Protein AF-A0A0F3M921-F1 (afdb_monomer)

Foldseek 3Di:
DDDPDQPKAKEWEDEPVDDLVVQLVVQVVCVVVVYAYEYQAADVNDPVVRVVSCVVSVGDHYHDNVVCVVVVPPDDGDMDIDRPDPD

Structure (mmCIF, N/CA/C/O backbone):
data_AF-A0A0F3M921-F1
#
_entry.id   AF-A0A0F3M921-F1
#
loop_
_atom_site.group_PDB
_atom_site.id
_atom_site.type_symbol
_atom_site.label_atom_id
_atom_site.label_alt_id
_atom_site.label_comp_id
_atom_site.label_asym_id
_atom_site.label_entity_id
_atom_site.label_seq_id
_atom_site.pdbx_PDB_ins_code
_atom_site.Cartn_x
_atom_site.Cartn_y
_atom_site.Cartn_z
_atom_site.occupancy
_atom_site.B_iso_or_equiv
_atom_site.auth_seq_id
_atom_site.auth_comp_id
_atom_site.auth_asym_id
_atom_site.auth_atom_id
_atom_site.pdbx_PDB_model_num
ATOM 1 N N . MET A 1 1 ? -8.669 14.551 34.632 1.00 40.88 1 MET A N 1
ATOM 2 C CA . MET A 1 1 ? -9.369 13.552 33.803 1.00 40.88 1 MET A CA 1
ATOM 3 C C . MET A 1 1 ? -8.496 13.316 32.586 1.00 40.88 1 MET A C 1
ATOM 5 O O . MET A 1 1 ? -8.427 14.199 31.744 1.00 40.88 1 MET A O 1
ATOM 9 N N . LEU A 1 2 ? -7.718 12.232 32.567 1.00 45.53 2 LEU A N 1
ATOM 10 C CA . LEU A 1 2 ? -6.984 11.839 31.364 1.00 45.53 2 LEU A CA 1
ATOM 11 C C . LEU A 1 2 ? -7.941 11.007 30.508 1.00 45.53 2 LEU A C 1
ATOM 13 O O . LEU A 1 2 ? -8.460 10.001 30.983 1.00 45.53 2 LEU A O 1
ATOM 17 N N . PHE A 1 3 ? -8.206 11.460 29.286 1.00 50.72 3 PHE A N 1
ATOM 18 C CA . PHE A 1 3 ? -8.795 10.617 28.254 1.00 50.72 3 PHE A CA 1
ATOM 19 C C . PHE A 1 3 ? -7.684 9.694 27.750 1.00 50.72 3 PHE A C 1
ATOM 21 O O . PHE A 1 3 ? -6.765 10.160 27.081 1.00 50.72 3 PHE A O 1
ATOM 28 N N . PHE A 1 4 ? -7.747 8.411 28.098 1.00 51.91 4 PHE A N 1
ATOM 29 C CA . PHE A 1 4 ? -7.057 7.384 27.328 1.00 51.91 4 PHE A CA 1
ATOM 30 C C . PHE A 1 4 ? -7.872 7.214 26.043 1.00 51.91 4 PHE A C 1
ATOM 32 O O . PHE A 1 4 ? -8.995 6.718 26.084 1.00 51.91 4 PHE A O 1
ATOM 39 N N . LEU A 1 5 ? -7.378 7.753 24.926 1.00 55.19 5 LEU A N 1
ATOM 40 C CA . LEU A 1 5 ? -7.843 7.310 23.616 1.00 55.19 5 LEU A CA 1
ATOM 41 C C . LEU A 1 5 ? -7.162 5.965 23.386 1.00 55.19 5 LEU A C 1
ATOM 43 O O . LEU A 1 5 ? -5.945 5.955 23.201 1.00 55.19 5 LEU A O 1
ATOM 47 N N . ASP A 1 6 ? -7.919 4.868 23.382 1.00 58.25 6 ASP A N 1
ATOM 48 C CA . ASP A 1 6 ? -7.467 3.644 22.721 1.00 58.25 6 ASP A CA 1
ATOM 49 C C . ASP A 1 6 ? -6.995 4.043 21.315 1.00 58.25 6 ASP A C 1
ATOM 51 O O . ASP A 1 6 ? -7.766 4.592 20.514 1.00 58.25 6 ASP A O 1
ATOM 55 N N . LYS A 1 7 ? -5.698 3.883 21.034 1.00 70.94 7 LYS A N 1
ATOM 56 C CA . LYS A 1 7 ? -5.141 4.222 19.723 1.00 70.94 7 LYS A CA 1
ATOM 57 C C . LYS A 1 7 ? -5.477 3.094 18.763 1.00 70.94 7 LYS A C 1
ATOM 59 O O . LYS A 1 7 ? -4.682 2.195 18.531 1.00 70.94 7 LYS A O 1
ATOM 64 N N . GLN A 1 8 ? -6.665 3.163 18.179 1.00 84.81 8 GLN A N 1
ATOM 65 C CA . GLN A 1 8 ? -7.021 2.268 17.091 1.00 84.81 8 GLN A CA 1
ATOM 66 C C . GLN A 1 8 ? -6.209 2.627 15.840 1.00 84.81 8 GLN A C 1
ATOM 68 O O . GLN A 1 8 ? -6.270 3.759 15.347 1.00 84.81 8 GLN A O 1
ATOM 73 N N . LYS A 1 9 ? -5.462 1.660 15.309 1.00 92.31 9 LYS A N 1
ATOM 74 C CA . LYS A 1 9 ? -4.773 1.761 14.020 1.00 92.31 9 LYS A CA 1
ATOM 75 C C . LYS A 1 9 ? -5.542 0.973 12.974 1.00 92.31 9 LYS A C 1
ATOM 77 O O . LYS A 1 9 ? -5.965 -0.151 13.211 1.00 92.31 9 LYS A O 1
ATOM 82 N N . THR A 1 10 ? -5.718 1.565 11.798 1.00 95.81 10 THR A N 1
ATOM 83 C CA . THR A 1 10 ? -6.321 0.874 10.654 1.00 95.81 10 THR A CA 1
ATOM 84 C C . THR A 1 10 ? -5.287 0.736 9.549 1.00 95.81 10 THR A C 1
ATOM 86 O O . THR A 1 10 ? -4.675 1.724 9.138 1.00 95.81 10 THR A O 1
ATOM 89 N N . PHE A 1 11 ? -5.123 -0.481 9.045 1.00 97.44 11 PHE A N 1
ATOM 90 C CA . PHE A 1 11 ? -4.213 -0.816 7.957 1.00 97.44 11 PHE A CA 1
ATOM 91 C C . PHE A 1 11 ? -4.998 -1.368 6.771 1.00 97.44 11 PHE A C 1
ATOM 93 O O . PHE A 1 11 ? -5.887 -2.204 6.935 1.00 97.44 11 PHE A O 1
ATOM 100 N N . ILE A 1 12 ? -4.646 -0.929 5.566 1.00 98.00 12 ILE A N 1
ATOM 101 C CA . ILE A 1 12 ? -5.185 -1.443 4.308 1.00 98.00 12 ILE A CA 1
ATOM 102 C C . ILE A 1 12 ? -4.027 -2.066 3.535 1.00 98.00 12 ILE A C 1
ATOM 104 O O . ILE A 1 12 ? -3.151 -1.367 3.031 1.00 98.00 12 ILE A O 1
ATOM 108 N N . PHE A 1 13 ? -4.020 -3.388 3.444 1.00 98.38 13 PHE A N 1
ATOM 109 C CA . PHE A 1 13 ? -2.972 -4.160 2.789 1.00 98.38 13 PHE A CA 1
ATOM 110 C C . PHE A 1 13 ? -3.291 -4.333 1.307 1.00 98.38 13 PHE A C 1
ATOM 112 O O . PHE A 1 13 ? -4.352 -4.852 0.951 1.00 98.38 13 PHE A O 1
ATOM 119 N N . VAL A 1 14 ? -2.366 -3.919 0.439 1.00 97.88 14 VAL A N 1
ATOM 120 C CA . VAL A 1 14 ? -2.523 -3.942 -1.026 1.00 97.88 14 VAL A CA 1
ATOM 121 C C . VAL A 1 14 ? -1.265 -4.452 -1.737 1.00 97.88 14 VAL A C 1
ATOM 123 O O . VAL A 1 14 ? -0.218 -4.677 -1.129 1.00 97.88 14 VAL A O 1
ATOM 126 N N . SER A 1 15 ? -1.370 -4.657 -3.053 1.00 95.62 15 SER A N 1
ATOM 127 C CA . SER A 1 15 ? -0.270 -5.095 -3.921 1.00 95.62 15 SER A CA 1
ATOM 128 C C . SER A 1 15 ? -0.359 -4.448 -5.299 1.00 95.62 15 SER A C 1
ATOM 130 O O . SER A 1 15 ? -1.450 -4.273 -5.836 1.00 95.62 15 SER A O 1
ATOM 132 N N . PHE A 1 16 ? 0.791 -4.217 -5.937 1.00 94.38 16 PHE A N 1
ATOM 133 C CA . PHE A 1 16 ? 0.886 -3.800 -7.342 1.00 94.38 16 PHE A CA 1
ATOM 134 C C . PHE A 1 16 ? 0.379 -4.834 -8.362 1.00 94.38 16 PHE A C 1
ATOM 136 O O . PHE A 1 16 ? 0.329 -4.541 -9.550 1.00 94.38 16 PHE A O 1
ATOM 143 N N . SER A 1 17 ? 0.001 -6.039 -7.925 1.00 93.12 17 SER A N 1
ATOM 144 C CA . SER A 1 17 ? -0.740 -6.995 -8.759 1.00 93.12 17 SER A CA 1
ATOM 145 C C . SER A 1 17 ? -2.218 -6.622 -8.942 1.00 93.12 17 SER A C 1
ATOM 147 O O . SER A 1 17 ? -2.896 -7.219 -9.774 1.00 93.12 17 S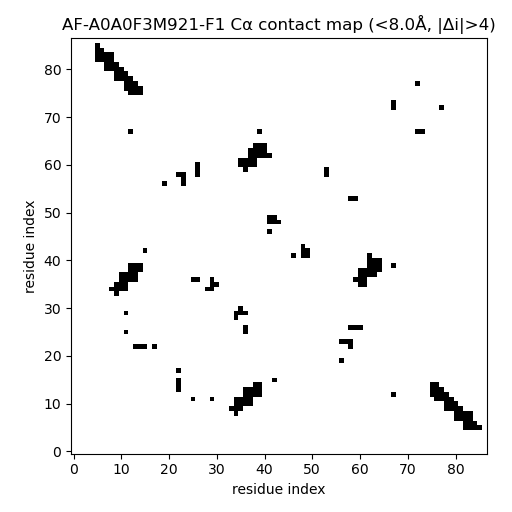ER A O 1
ATOM 149 N N . MET A 1 18 ? -2.737 -5.691 -8.136 1.00 95.25 18 MET A N 1
ATOM 150 C CA . MET A 1 18 ? -4.085 -5.135 -8.274 1.00 95.25 18 MET A CA 1
ATOM 151 C C . MET A 1 18 ? -4.118 -4.084 -9.391 1.00 95.25 18 MET A C 1
ATOM 153 O O . MET A 1 18 ? -3.074 -3.584 -9.805 1.00 95.25 18 MET A O 1
ATOM 157 N N . SER A 1 19 ? -5.313 -3.731 -9.877 1.00 97.00 19 SER A N 1
ATOM 158 C CA . SER A 1 19 ? -5.428 -2.682 -10.895 1.00 97.00 19 SER A CA 1
ATOM 159 C C . SER A 1 19 ? -5.081 -1.300 -10.332 1.00 97.00 19 SER A C 1
ATOM 161 O O . SER A 1 19 ? -5.241 -1.030 -9.138 1.00 97.00 19 SER A O 1
ATOM 163 N N . ASP A 1 20 ? -4.647 -0.402 -11.213 1.00 97.44 20 ASP A N 1
ATOM 164 C CA . ASP A 1 20 ? -4.308 0.979 -10.867 1.00 97.44 20 ASP A CA 1
ATOM 165 C C . ASP A 1 20 ? -5.506 1.733 -10.265 1.00 97.44 20 ASP A C 1
ATOM 167 O O . ASP A 1 20 ? -5.347 2.531 -9.338 1.00 97.44 20 ASP A O 1
ATOM 171 N N . GLU A 1 21 ? -6.716 1.467 -10.760 1.00 97.88 21 GLU A N 1
ATOM 172 C CA . GLU A 1 21 ? -7.962 2.043 -10.247 1.00 97.88 21 GLU A CA 1
ATOM 173 C C . GLU A 1 21 ? -8.245 1.563 -8.825 1.00 97.88 21 GLU A C 1
ATOM 175 O O . GLU A 1 21 ? -8.629 2.366 -7.974 1.00 97.88 21 GLU A O 1
ATOM 180 N N . ALA A 1 22 ? -8.011 0.277 -8.547 1.00 97.81 22 ALA A N 1
ATOM 181 C CA . ALA A 1 22 ? -8.187 -0.280 -7.214 1.00 97.81 22 ALA A CA 1
ATOM 182 C C . ALA A 1 22 ? -7.198 0.352 -6.226 1.00 97.81 22 ALA A C 1
ATOM 184 O O . ALA A 1 22 ? -7.607 0.803 -5.158 1.00 97.81 22 ALA A O 1
ATOM 185 N N . LEU A 1 23 ? -5.918 0.468 -6.598 1.00 97.75 23 LEU A N 1
ATOM 186 C CA . LEU A 1 23 ? -4.899 1.117 -5.764 1.00 97.75 23 LEU A CA 1
ATOM 187 C C . LEU A 1 23 ? -5.252 2.576 -5.448 1.00 97.75 23 LEU A C 1
ATOM 189 O O . LEU A 1 23 ? -5.147 3.002 -4.298 1.00 97.75 23 LEU A O 1
ATOM 193 N N . LYS A 1 24 ? -5.723 3.333 -6.446 1.00 98.12 24 LYS A N 1
ATOM 194 C CA . LYS A 1 24 ? -6.204 4.710 -6.253 1.00 98.12 24 LYS A CA 1
ATOM 195 C C . LYS A 1 24 ? -7.427 4.771 -5.338 1.00 98.12 24 LYS A C 1
ATOM 197 O O . LYS A 1 24 ? -7.498 5.663 -4.494 1.00 98.12 24 LYS A O 1
ATOM 202 N N . SER A 1 25 ? -8.368 3.835 -5.483 1.00 98.25 25 SER A N 1
ATOM 203 C CA . SER A 1 25 ? -9.560 3.762 -4.632 1.00 98.25 25 SER A CA 1
ATOM 204 C C . SER A 1 25 ? -9.185 3.514 -3.172 1.00 98.25 25 SER A C 1
ATOM 206 O O . SER A 1 25 ? -9.592 4.283 -2.305 1.00 98.25 25 SER A O 1
ATOM 208 N N . TYR A 1 26 ? -8.341 2.513 -2.904 1.00 98.19 26 TYR A N 1
ATOM 209 C CA . TYR A 1 26 ? -7.906 2.190 -1.543 1.00 98.19 26 TYR A CA 1
ATOM 210 C C . TYR A 1 26 ? -7.064 3.294 -0.913 1.00 98.19 26 TYR A C 1
ATOM 212 O O . TYR A 1 26 ? -7.206 3.560 0.276 1.00 98.19 26 TYR A O 1
ATOM 220 N N . PHE A 1 27 ? -6.241 3.988 -1.700 1.00 98.19 27 PHE A N 1
ATOM 221 C CA . PHE A 1 27 ? -5.546 5.177 -1.219 1.00 98.19 27 PHE A CA 1
ATOM 222 C C . PHE A 1 27 ? -6.526 6.293 -0.830 1.00 98.19 27 PHE A C 1
ATOM 224 O O . PHE A 1 27 ? -6.419 6.881 0.242 1.00 98.19 27 PHE A O 1
ATOM 231 N N . ALA A 1 28 ? -7.528 6.580 -1.662 1.00 97.94 28 ALA A N 1
ATOM 232 C CA . ALA A 1 28 ? -8.527 7.594 -1.332 1.00 97.94 28 ALA A CA 1
ATOM 233 C C . ALA A 1 28 ? -9.341 7.226 -0.077 1.00 97.94 28 ALA A C 1
ATOM 235 O O . ALA A 1 28 ? -9.687 8.106 0.714 1.00 97.94 28 ALA A O 1
ATOM 236 N N . GLU A 1 29 ? -9.650 5.944 0.115 1.00 96.88 29 GLU A N 1
ATOM 237 C CA . GLU A 1 29 ? -10.312 5.435 1.319 1.00 96.88 29 GLU A CA 1
ATOM 238 C C . GLU A 1 29 ? -9.413 5.527 2.551 1.00 96.88 29 GLU A C 1
ATOM 240 O O . GLU A 1 29 ? -9.880 5.988 3.594 1.00 96.88 29 GLU A O 1
ATOM 245 N N . SER A 1 30 ? -8.126 5.188 2.428 1.00 96.81 30 SER A N 1
ATOM 246 C CA . SER A 1 30 ? -7.178 5.264 3.542 1.00 96.81 30 SER A CA 1
ATOM 247 C C . SER A 1 30 ? -7.065 6.694 4.068 1.00 96.81 30 SER A C 1
ATOM 249 O O . SER A 1 30 ? -7.191 6.929 5.268 1.00 96.81 30 SER A O 1
ATOM 251 N N . GLN A 1 31 ? -6.968 7.671 3.162 1.00 96.44 31 GLN A N 1
ATOM 252 C CA . GLN A 1 31 ? -6.918 9.091 3.513 1.00 96.44 31 GLN A CA 1
ATOM 253 C C . GLN A 1 31 ? -8.196 9.573 4.214 1.00 96.44 31 GLN A C 1
ATOM 255 O O . GLN A 1 31 ? -8.121 10.386 5.133 1.00 96.44 31 GLN A O 1
ATOM 260 N N . LYS A 1 32 ? -9.373 9.083 3.804 1.00 95.81 32 LYS A N 1
ATOM 261 C CA . LYS A 1 32 ? -10.655 9.438 4.439 1.00 95.81 32 LYS A CA 1
ATOM 262 C C . LYS A 1 32 ? -10.813 8.812 5.822 1.00 95.81 32 LYS A C 1
ATOM 264 O O . LYS A 1 32 ? -11.402 9.437 6.698 1.00 95.81 32 LYS A O 1
ATOM 269 N N . 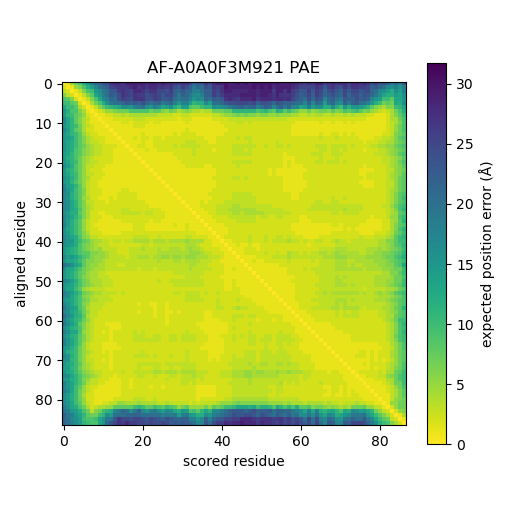ALA A 1 33 ? -10.321 7.589 5.995 1.00 93.19 33 ALA A N 1
ATOM 270 C CA . ALA A 1 33 ? -10.455 6.819 7.226 1.00 93.19 33 ALA A CA 1
ATOM 271 C C . ALA A 1 33 ? -9.333 7.087 8.243 1.00 93.19 33 ALA A C 1
ATOM 273 O O . ALA A 1 33 ? -9.409 6.595 9.363 1.00 93.19 33 ALA A O 1
ATOM 274 N N . GLY A 1 34 ? -8.284 7.830 7.868 1.00 94.06 34 GLY A N 1
ATOM 275 C CA . GLY A 1 34 ? -7.072 7.941 8.685 1.00 94.06 34 GLY A CA 1
ATOM 276 C C . GLY A 1 34 ? -6.299 6.620 8.781 1.00 94.06 34 GLY A C 1
ATOM 277 O O . GLY A 1 34 ? -5.572 6.402 9.746 1.00 94.06 34 GLY A O 1
ATOM 278 N N . ALA A 1 35 ? -6.479 5.733 7.799 1.00 95.94 35 ALA A N 1
ATOM 279 C CA . ALA A 1 35 ? -5.820 4.438 7.728 1.00 95.94 35 ALA A CA 1
ATOM 280 C C . ALA A 1 35 ? -4.499 4.523 6.952 1.00 95.94 35 ALA A C 1
ATOM 282 O O . ALA A 1 35 ? -4.329 5.362 6.063 1.00 95.94 35 ALA A O 1
ATOM 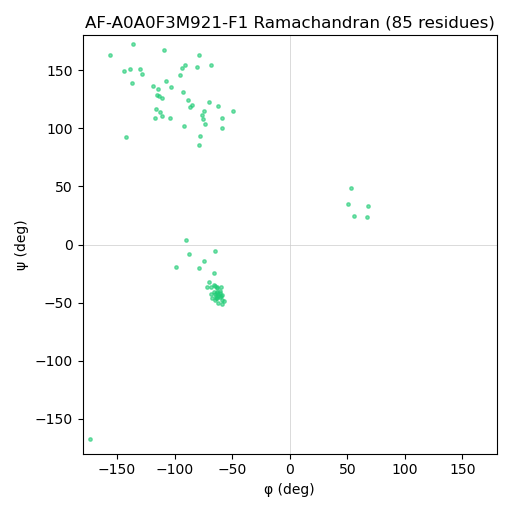283 N N . GLN A 1 36 ? -3.585 3.602 7.242 1.00 97.06 36 GLN A N 1
ATOM 284 C CA . GLN A 1 36 ? -2.331 3.456 6.509 1.00 97.06 36 GLN A CA 1
ATOM 285 C C . GLN A 1 36 ? -2.489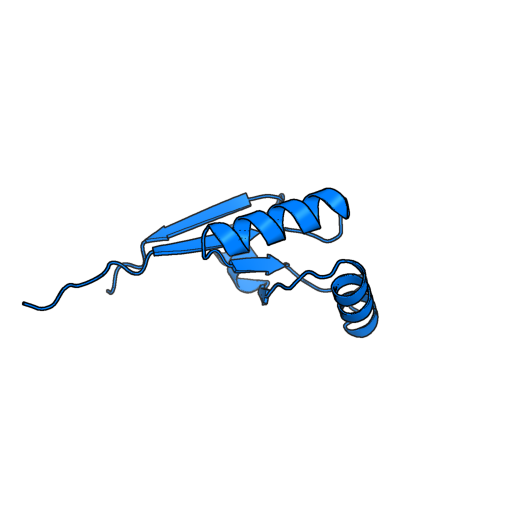 2.442 5.375 1.00 97.06 36 GLN A C 1
ATOM 287 O O . GLN A 1 36 ? -2.980 1.333 5.579 1.00 97.06 36 GLN A O 1
ATOM 292 N N . LEU A 1 37 ? -2.052 2.816 4.174 1.00 97.75 37 LEU A N 1
ATOM 293 C CA . LEU A 1 37 ? -1.973 1.909 3.033 1.00 97.75 37 LEU A CA 1
ATOM 294 C C . LEU A 1 37 ? -0.620 1.187 3.076 1.00 97.75 37 LEU A C 1
ATOM 296 O O . LEU A 1 37 ? 0.419 1.841 2.997 1.00 97.75 37 LEU A O 1
ATOM 300 N N . ILE A 1 38 ? -0.628 -0.140 3.202 1.00 98.06 38 ILE A N 1
ATOM 301 C CA . ILE A 1 38 ? 0.573 -0.960 3.405 1.00 98.06 38 ILE A CA 1
ATOM 302 C C . ILE A 1 38 ? 0.820 -1.850 2.181 1.00 98.06 38 ILE A C 1
ATOM 304 O O . ILE A 1 38 ? -0.051 -2.603 1.738 1.00 98.06 38 ILE A O 1
ATOM 308 N N . MET A 1 39 ? 2.036 -1.785 1.648 1.00 97.06 39 MET A N 1
ATOM 309 C CA . MET A 1 39 ? 2.552 -2.637 0.577 1.00 97.06 39 MET A CA 1
ATOM 310 C C . MET A 1 39 ? 3.563 -3.634 1.142 1.00 97.06 39 MET A C 1
ATOM 312 O O . MET A 1 39 ? 4.408 -3.288 1.965 1.00 97.06 39 MET A O 1
ATOM 316 N N . ARG A 1 40 ? 3.532 -4.878 0.652 1.00 95.38 40 ARG A N 1
ATOM 317 C CA . ARG A 1 40 ? 4.483 -5.910 1.105 1.00 95.38 40 ARG A CA 1
ATOM 318 C C . ARG A 1 40 ? 5.905 -5.644 0.621 1.00 95.38 40 ARG A C 1
ATOM 320 O O . ARG A 1 40 ? 6.871 -6.031 1.266 1.00 95.38 40 ARG A O 1
ATOM 327 N N . GLY A 1 41 ? 6.041 -5.046 -0.559 1.00 94.12 41 GLY A N 1
ATOM 328 C CA . GLY A 1 41 ? 7.331 -4.910 -1.216 1.00 94.12 41 GLY A CA 1
ATOM 329 C C . GLY A 1 41 ? 7.290 -4.056 -2.473 1.00 94.12 41 GLY A C 1
ATOM 330 O O . GLY A 1 41 ? 6.328 -3.344 -2.752 1.00 94.12 41 GLY A O 1
ATOM 331 N N . LEU A 1 42 ? 8.381 -4.139 -3.226 1.00 95.44 42 LEU A N 1
ATOM 332 C CA . LEU A 1 42 ? 8.650 -3.310 -4.395 1.00 95.44 42 LEU A CA 1
ATOM 333 C C . LEU A 1 42 ? 8.184 -3.981 -5.689 1.00 95.44 42 LEU A C 1
ATOM 335 O O . LEU A 1 42 ? 8.251 -5.203 -5.830 1.00 95.44 42 LEU A O 1
ATOM 339 N N . ILE A 1 43 ? 7.841 -3.171 -6.691 1.00 93.12 43 ILE A N 1
ATOM 340 C CA . ILE A 1 43 ? 7.654 -3.6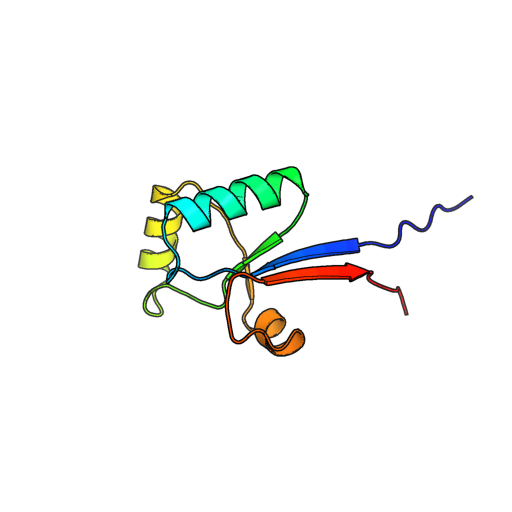41 -8.069 1.00 93.12 43 ILE A CA 1
ATOM 341 C C . ILE A 1 43 ? 8.984 -4.199 -8.574 1.00 93.12 43 ILE A C 1
ATOM 343 O O . ILE A 1 43 ? 9.972 -3.465 -8.644 1.00 93.12 43 ILE A O 1
ATOM 347 N N . ASN A 1 44 ? 9.015 -5.486 -8.933 1.00 92.12 44 ASN A N 1
ATOM 348 C CA . ASN A 1 44 ? 10.199 -6.165 -9.474 1.00 92.12 44 ASN A CA 1
ATOM 349 C C . ASN A 1 44 ? 11.473 -5.958 -8.626 1.00 92.12 44 ASN A C 1
ATOM 351 O O . ASN A 1 44 ? 12.565 -5.820 -9.177 1.00 92.12 44 ASN A O 1
ATOM 355 N N . ASN A 1 45 ? 11.345 -5.869 -7.293 1.00 92.81 45 ASN A N 1
ATOM 356 C CA . ASN A 1 45 ? 12.448 -5.548 -6.372 1.00 92.81 45 ASN A CA 1
ATOM 357 C C . ASN A 1 45 ? 13.176 -4.220 -6.684 1.00 92.81 45 ASN A C 1
ATOM 359 O O . ASN A 1 45 ? 14.338 -4.038 -6.326 1.00 92.81 45 ASN A O 1
ATOM 363 N N . SER A 1 46 ? 12.507 -3.275 -7.353 1.00 95.44 46 SER A N 1
ATOM 364 C CA . SER A 1 46 ? 13.087 -2.006 -7.792 1.00 95.44 46 SER A CA 1
ATOM 365 C C . SER A 1 46 ? 12.416 -0.812 -7.119 1.00 95.44 46 SER A C 1
ATOM 367 O O . SER A 1 46 ? 11.248 -0.499 -7.365 1.00 95.44 46 SER A O 1
ATOM 369 N N . PHE A 1 47 ? 13.195 -0.071 -6.328 1.00 94.12 47 PHE A N 1
ATOM 370 C CA . PHE A 1 47 ? 12.764 1.207 -5.756 1.00 94.12 47 PHE A CA 1
ATOM 371 C C . PHE A 1 47 ? 12.410 2.231 -6.833 1.00 94.12 47 PHE A C 1
ATOM 373 O O . PHE A 1 47 ? 11.414 2.934 -6.701 1.00 94.12 47 PHE A O 1
ATOM 380 N N . THR A 1 48 ? 13.182 2.293 -7.921 1.00 96.50 48 THR A N 1
ATOM 381 C CA . THR A 1 48 ? 12.940 3.245 -9.012 1.00 96.50 48 THR A CA 1
ATOM 382 C C . THR A 1 48 ? 11.615 2.969 -9.714 1.00 96.50 48 THR A C 1
ATOM 384 O O . THR A 1 48 ? 10.830 3.896 -9.895 1.00 96.50 48 THR A O 1
ATOM 387 N N . GLN A 1 49 ? 11.331 1.708 -10.068 1.00 96.00 49 GLN A N 1
ATOM 388 C CA . GLN A 1 49 ? 10.048 1.355 -10.693 1.00 96.00 49 GLN A CA 1
ATOM 389 C C . GLN A 1 49 ? 8.881 1.657 -9.754 1.00 96.00 49 GLN A C 1
ATOM 391 O O . GLN A 1 49 ? 7.903 2.275 -10.166 1.00 96.00 49 GLN A O 1
ATOM 396 N N . THR A 1 50 ? 9.029 1.286 -8.481 1.00 95.56 50 THR A N 1
ATOM 397 C CA . THR A 1 50 ? 8.027 1.544 -7.444 1.00 95.56 50 THR A CA 1
ATOM 398 C C . THR A 1 50 ? 7.746 3.039 -7.311 1.00 95.56 50 THR A C 1
ATOM 400 O O . THR A 1 50 ? 6.601 3.457 -7.429 1.00 95.56 50 THR A O 1
ATOM 403 N N . LYS A 1 51 ? 8.788 3.868 -7.170 1.00 94.88 51 LYS A N 1
ATOM 404 C CA . LYS A 1 51 ? 8.660 5.327 -7.074 1.00 94.88 51 LYS A CA 1
ATOM 405 C C . LYS A 1 51 ? 7.971 5.926 -8.299 1.00 94.88 51 LYS A C 1
ATOM 407 O O . LYS A 1 51 ? 7.060 6.732 -8.138 1.00 94.88 51 LYS A O 1
ATOM 412 N N . ASN A 1 52 ? 8.389 5.535 -9.503 1.00 96.50 52 ASN A N 1
ATOM 413 C CA . ASN A 1 52 ? 7.800 6.043 -10.742 1.00 96.50 52 ASN A CA 1
ATOM 414 C C . ASN A 1 52 ? 6.308 5.711 -10.823 1.00 96.50 52 ASN A C 1
ATOM 416 O O . ASN A 1 52 ? 5.509 6.595 -11.120 1.00 96.50 52 ASN A O 1
ATOM 420 N N . LYS A 1 53 ? 5.929 4.469 -10.492 1.00 94.69 53 LYS A N 1
ATOM 421 C CA . LYS A 1 53 ? 4.528 4.043 -10.497 1.00 94.69 53 LYS A CA 1
ATOM 422 C C . LYS A 1 53 ? 3.703 4.806 -9.463 1.00 94.69 53 LYS A C 1
ATOM 424 O O . LYS A 1 53 ? 2.625 5.296 -9.773 1.00 94.69 5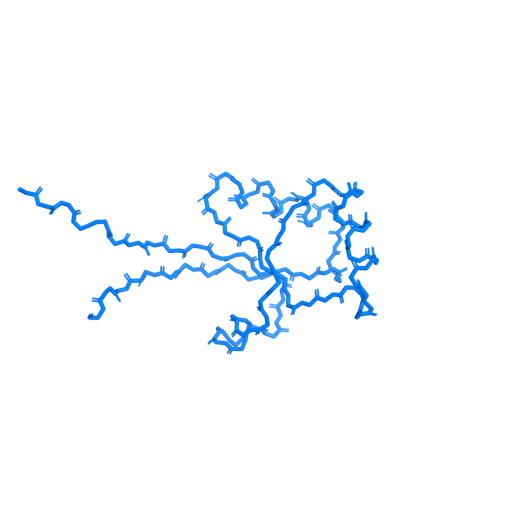3 LYS A O 1
ATOM 429 N N . THR A 1 54 ? 4.225 4.970 -8.253 1.00 94.50 54 THR A N 1
ATOM 430 C CA . THR A 1 54 ? 3.570 5.740 -7.189 1.00 94.50 54 THR A CA 1
ATOM 431 C C . THR A 1 54 ? 3.350 7.202 -7.593 1.00 94.50 54 THR A C 1
ATOM 433 O O . THR A 1 54 ? 2.262 7.737 -7.382 1.00 94.50 54 THR A O 1
ATOM 436 N N . MET A 1 55 ? 4.340 7.832 -8.239 1.00 96.00 55 MET A N 1
ATOM 437 C CA . MET A 1 55 ? 4.221 9.196 -8.772 1.00 96.00 55 MET A CA 1
ATOM 438 C C . MET A 1 55 ? 3.188 9.300 -9.902 1.00 96.00 55 MET A C 1
ATOM 440 O O . MET A 1 55 ? 2.413 10.250 -9.922 1.00 96.00 55 MET A O 1
ATOM 444 N N . GLU A 1 56 ? 3.160 8.333 -10.821 1.00 96.88 56 GLU A N 1
ATOM 445 C CA . GLU A 1 56 ? 2.179 8.263 -11.913 1.00 96.88 56 GLU A CA 1
ATOM 446 C C . GLU A 1 56 ? 0.744 8.124 -11.383 1.00 9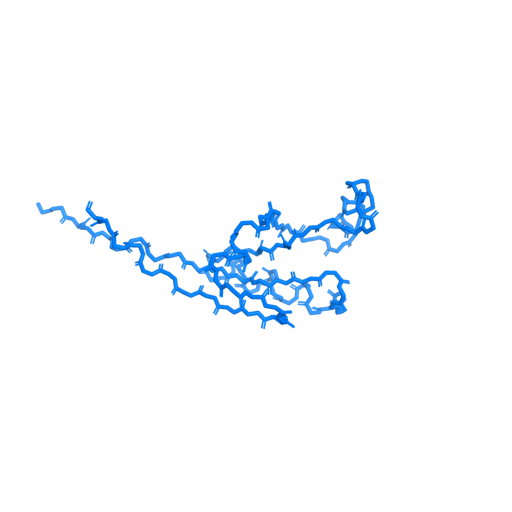6.88 56 GLU A C 1
ATOM 448 O O . GLU A 1 56 ? -0.180 8.776 -11.872 1.00 96.88 56 GLU A O 1
ATOM 453 N N . LEU A 1 57 ? 0.551 7.280 -10.368 1.00 96.44 57 LEU A N 1
ATOM 454 C CA . LEU A 1 57 ? -0.761 7.033 -9.777 1.00 96.44 57 LEU A CA 1
ATOM 455 C C . LEU A 1 57 ? -1.210 8.137 -8.814 1.00 96.44 57 LEU A C 1
ATOM 457 O O . LEU A 1 57 ? -2.409 8.237 -8.552 1.00 96.44 57 LEU A O 1
ATOM 461 N N . GLY A 1 58 ? -0.280 8.946 -8.301 1.00 97.12 58 GLY A N 1
ATOM 462 C CA . GLY A 1 58 ? -0.562 9.976 -7.301 1.00 97.12 58 GLY A CA 1
ATOM 463 C C . GLY A 1 58 ? -0.969 9.398 -5.943 1.00 97.12 58 GLY A C 1
ATOM 464 O O . GLY A 1 58 ? -1.804 9.985 -5.260 1.00 97.12 58 GLY A O 1
ATOM 465 N N . ILE A 1 59 ? -0.419 8.238 -5.575 1.00 97.06 59 ILE A N 1
ATOM 466 C CA . ILE A 1 59 ? -0.702 7.556 -4.302 1.00 97.06 59 ILE A CA 1
ATOM 467 C C . ILE A 1 59 ? 0.512 7.617 -3.372 1.00 97.06 59 ILE A C 1
ATOM 469 O O . ILE A 1 59 ? 1.615 7.935 -3.807 1.00 97.06 59 ILE A O 1
ATOM 473 N N . SER A 1 60 ? 0.338 7.280 -2.098 1.00 95.50 60 SER A N 1
ATOM 474 C CA . SER A 1 60 ? 1.439 7.000 -1.169 1.00 95.50 60 SER A CA 1
ATOM 475 C C . SER A 1 60 ? 1.096 5.799 -0.294 1.00 95.50 60 SER A C 1
ATOM 477 O O . SER A 1 60 ? -0.076 5.538 -0.035 1.00 95.50 60 SER A O 1
ATOM 479 N N . PHE A 1 61 ? 2.113 5.067 0.147 1.00 96.25 61 PHE A N 1
ATOM 480 C CA . PHE A 1 61 ? 1.975 3.883 0.993 1.00 96.25 61 PHE A CA 1
ATOM 481 C C . PHE A 1 61 ? 3.261 3.648 1.781 1.00 96.25 61 PHE A C 1
ATOM 483 O O . PHE A 1 61 ? 4.330 4.130 1.389 1.00 96.25 61 PHE A O 1
ATOM 490 N N . ASP A 1 62 ? 3.150 2.837 2.824 1.00 96.50 62 ASP A N 1
ATOM 491 C CA . ASP A 1 62 ? 4.285 2.315 3.575 1.00 96.50 62 ASP A CA 1
ATOM 492 C C . ASP A 1 62 ? 4.665 0.926 3.050 1.00 96.50 62 ASP A C 1
ATOM 494 O O . ASP A 1 62 ? 3.809 0.154 2.613 1.00 96.50 62 ASP A O 1
ATOM 498 N N . ILE A 1 63 ? 5.959 0.602 3.065 1.00 95.94 63 ILE A N 1
ATOM 499 C CA . ILE A 1 63 ? 6.446 -0.743 2.744 1.00 95.94 63 ILE A CA 1
ATOM 500 C C . ILE A 1 63 ? 6.828 -1.421 4.048 1.00 95.94 63 ILE A C 1
ATOM 502 O O . ILE A 1 63 ? 7.850 -1.071 4.636 1.00 95.94 63 ILE A O 1
ATOM 506 N N . ASP A 1 64 ? 6.034 -2.402 4.465 1.00 96.44 64 ASP A N 1
ATOM 507 C CA . ASP A 1 64 ? 6.293 -3.155 5.689 1.00 96.44 64 ASP A CA 1
ATOM 508 C C . ASP A 1 64 ? 5.936 -4.640 5.510 1.00 96.44 64 ASP A C 1
ATOM 510 O O . ASP 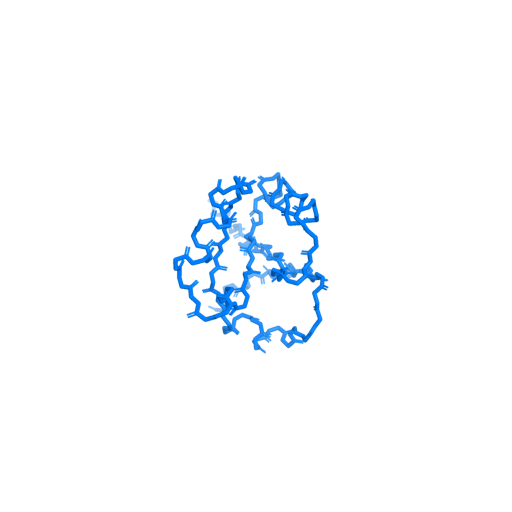A 1 64 ? 4.783 -5.037 5.702 1.00 96.44 64 ASP A O 1
ATOM 514 N N . PRO A 1 65 ? 6.903 -5.492 5.118 1.00 95.19 65 PRO A N 1
ATOM 515 C CA . PRO A 1 65 ? 6.672 -6.929 5.013 1.00 95.19 65 PRO A CA 1
ATOM 516 C C . PRO A 1 65 ? 6.391 -7.586 6.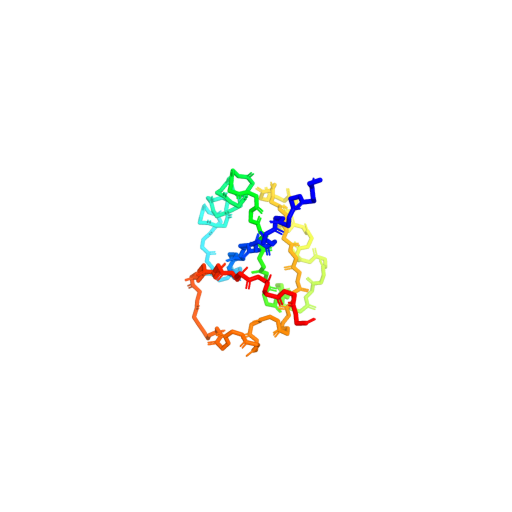374 1.00 95.19 65 PRO A C 1
ATOM 518 O O . PRO A 1 65 ? 5.706 -8.606 6.412 1.00 95.19 65 PRO A O 1
ATOM 521 N N . SER A 1 66 ? 6.850 -6.997 7.483 1.00 97.00 66 SER A N 1
ATOM 522 C CA . SER A 1 66 ? 6.678 -7.564 8.827 1.00 97.00 66 SER A CA 1
ATOM 523 C C . SER A 1 66 ? 5.213 -7.527 9.255 1.00 97.00 66 SER A C 1
ATOM 525 O O . SER A 1 66 ? 4.732 -8.483 9.858 1.00 97.00 66 SER A O 1
ATOM 527 N N . LEU A 1 67 ? 4.466 -6.479 8.881 1.00 96.56 67 LEU A N 1
ATOM 528 C CA . LEU A 1 67 ? 3.020 -6.414 9.134 1.00 96.56 67 LEU A CA 1
ATOM 529 C C . LEU A 1 67 ? 2.246 -7.493 8.357 1.00 96.56 67 LEU A C 1
ATOM 531 O O . LEU A 1 67 ? 1.294 -8.065 8.886 1.00 96.56 67 LEU A O 1
ATOM 535 N N . PHE A 1 68 ? 2.666 -7.827 7.130 1.00 97.38 68 PHE A N 1
ATOM 536 C CA . PHE A 1 68 ? 2.061 -8.940 6.384 1.00 97.38 68 PHE A CA 1
ATOM 537 C C . PHE A 1 68 ? 2.276 -10.277 7.100 1.00 97.38 68 PHE A C 1
ATOM 539 O O . PHE A 1 68 ? 1.349 -11.083 7.175 1.00 97.38 68 PHE A O 1
ATOM 546 N N . GLU A 1 69 ? 3.472 -10.505 7.647 1.00 96.81 69 GLU A N 1
ATOM 547 C CA . GLU A 1 69 ? 3.784 -11.706 8.429 1.00 96.81 69 GLU A CA 1
ATOM 548 C C . GLU A 1 69 ? 3.004 -11.740 9.752 1.00 96.81 69 GLU A C 1
ATOM 550 O O . GLU A 1 69 ? 2.387 -12.757 10.078 1.00 96.81 69 GLU A O 1
ATOM 555 N N . GLN A 1 70 ? 2.965 -10.618 10.480 1.00 96.25 70 GLN A N 1
ATOM 556 C CA . GLN A 1 70 ? 2.266 -10.470 11.760 1.00 96.25 70 GLN A CA 1
ATOM 557 C C . GLN A 1 70 ? 0.776 -10.806 11.639 1.00 96.25 70 GLN A C 1
ATOM 559 O O . GLN A 1 70 ? 0.253 -11.593 12.431 1.00 96.25 70 GLN A O 1
ATOM 564 N N . TYR A 1 71 ? 0.098 -10.250 10.633 1.00 96.56 71 TYR A N 1
ATOM 565 C CA . TYR A 1 71 ? -1.330 -10.489 10.408 1.00 96.56 71 TYR A CA 1
ATOM 566 C C . TYR A 1 71 ? -1.615 -11.691 9.492 1.00 96.56 71 TYR A C 1
ATOM 568 O O . TYR A 1 71 ? -2.780 -11.966 9.205 1.00 96.56 71 TYR A O 1
ATOM 576 N N . LYS A 1 72 ? -0.581 -12.434 9.063 1.00 96.88 72 LYS A N 1
ATOM 577 C CA . LYS A 1 72 ? -0.678 -13.632 8.204 1.00 96.88 72 LYS A CA 1
ATOM 578 C C . LYS A 1 72 ? -1.469 -13.379 6.914 1.00 96.88 72 LYS A C 1
ATOM 580 O O . LYS A 1 72 ? -2.395 -14.114 6.569 1.00 96.88 72 LYS A O 1
ATOM 585 N N . ILE A 1 73 ? -1.125 -12.296 6.224 1.00 96.56 73 ILE A N 1
ATOM 586 C CA . ILE A 1 73 ? -1.825 -11.841 5.022 1.00 96.56 73 ILE A CA 1
ATOM 587 C C . ILE A 1 73 ? -1.169 -12.449 3.781 1.00 96.56 73 ILE A C 1
ATOM 589 O O . ILE A 1 73 ? -0.146 -11.968 3.293 1.00 96.56 73 ILE A O 1
ATOM 593 N N . ASP A 1 74 ? -1.811 -13.480 3.235 1.00 95.31 74 ASP A N 1
ATOM 594 C CA . ASP A 1 74 ? -1.365 -14.162 2.011 1.00 95.31 74 ASP A CA 1
ATOM 595 C C . ASP A 1 74 ? -2.106 -13.691 0.747 1.00 95.31 74 ASP A C 1
ATOM 597 O O . ASP A 1 74 ? -1.622 -13.868 -0.373 1.00 95.31 74 ASP A O 1
ATOM 601 N N . VAL A 1 75 ? -3.277 -13.070 0.917 1.00 95.06 75 VAL A N 1
ATOM 602 C CA . VAL A 1 75 ? -4.133 -12.555 -0.161 1.00 95.06 75 VAL A CA 1
ATOM 603 C C . VAL A 1 75 ? -4.496 -11.101 0.111 1.00 95.06 75 VAL A C 1
ATOM 605 O O . VAL A 1 75 ? -4.643 -10.703 1.260 1.00 95.06 75 VAL A O 1
ATOM 608 N N . VAL A 1 76 ? -4.636 -10.302 -0.945 1.00 96.75 76 VAL A N 1
ATOM 609 C CA . VAL A 1 76 ? -4.974 -8.873 -0.861 1.00 96.75 76 VAL A CA 1
ATOM 610 C C . VAL A 1 76 ? -6.142 -8.547 -1.796 1.00 96.75 76 VAL A C 1
ATOM 612 O O . VAL A 1 76 ? -6.280 -9.208 -2.831 1.00 96.75 76 VAL A O 1
ATOM 615 N N . PRO A 1 77 ? -6.968 -7.534 -1.476 1.00 97.12 77 PRO A N 1
ATOM 616 C CA . PRO A 1 77 ? -6.839 -6.609 -0.343 1.00 97.12 77 PRO A CA 1
ATOM 617 C C . PRO A 1 77 ? -7.346 -7.172 0.992 1.00 97.12 77 PRO A C 1
ATOM 619 O O . PRO A 1 77 ? -8.249 -8.004 1.017 1.00 97.12 77 PRO A O 1
ATOM 622 N N . VAL A 1 78 ? -6.785 -6.678 2.102 1.00 98.06 78 VAL A N 1
ATOM 623 C CA . VAL A 1 78 ? -7.235 -6.962 3.480 1.00 98.06 78 VAL A CA 1
ATOM 624 C C . VAL A 1 78 ? -7.230 -5.666 4.289 1.00 98.06 78 VAL A C 1
ATOM 626 O O . VAL A 1 78 ? -6.302 -4.872 4.171 1.00 98.06 78 VAL A O 1
ATOM 629 N N . ILE A 1 79 ? -8.257 -5.456 5.115 1.00 97.19 79 ILE A N 1
ATOM 630 C CA . ILE A 1 79 ? -8.338 -4.331 6.054 1.00 97.19 79 ILE A CA 1
ATOM 631 C C . ILE A 1 79 ? -8.224 -4.892 7.468 1.00 97.19 79 ILE A C 1
ATOM 633 O O . ILE A 1 79 ? -8.987 -5.785 7.838 1.00 97.19 79 ILE A O 1
ATOM 637 N N . VAL A 1 80 ? -7.280 -4.369 8.244 1.00 96.56 80 VAL A N 1
ATOM 638 C CA . VAL A 1 80 ? -7.082 -4.717 9.654 1.00 96.56 80 VAL A CA 1
ATOM 639 C C . VAL A 1 80 ? -7.383 -3.494 10.501 1.00 96.56 80 VAL A C 1
ATOM 641 O O . VAL A 1 80 ? -6.913 -2.398 10.201 1.00 96.56 80 VAL A O 1
ATOM 644 N N . ILE A 1 81 ? -8.154 -3.704 11.561 1.00 94.69 81 ILE A N 1
ATOM 645 C CA . ILE A 1 81 ? -8.397 -2.727 12.615 1.00 94.69 81 ILE A CA 1
ATOM 646 C C . ILE A 1 81 ? -7.734 -3.301 13.861 1.00 94.69 81 ILE A C 1
ATOM 648 O O . ILE A 1 81 ? -8.126 -4.374 14.322 1.00 94.69 81 ILE A O 1
ATOM 652 N N . ASP A 1 82 ? -6.698 -2.625 14.338 1.00 91.75 82 ASP A N 1
ATOM 653 C CA . ASP A 1 82 ? -5.936 -3.016 15.515 1.00 91.75 82 ASP A CA 1
ATOM 654 C C . ASP A 1 82 ? -6.209 -2.017 16.637 1.00 91.75 82 ASP A C 1
ATOM 656 O O . ASP A 1 82 ? -5.833 -0.844 16.556 1.00 91.75 82 ASP A O 1
ATOM 660 N N . ASP A 1 83 ? -6.917 -2.480 17.661 1.00 86.56 83 ASP A N 1
ATOM 661 C CA . ASP A 1 83 ? -7.087 -1.738 18.900 1.00 86.56 83 ASP A CA 1
ATOM 662 C C . ASP A 1 83 ? -5.791 -1.918 19.698 1.00 86.56 83 ASP A C 1
ATOM 664 O O . ASP A 1 83 ? -5.653 -2.915 20.412 1.00 86.56 83 ASP A O 1
ATOM 668 N N . GLU A 1 84 ? -4.827 -0.994 19.558 1.00 68.25 84 GLU A N 1
ATOM 669 C CA . GLU A 1 84 ? -3.609 -1.030 20.375 1.00 68.25 84 GLU A CA 1
ATOM 670 C C . GLU A 1 84 ? -4.013 -0.944 21.848 1.00 68.25 84 GLU A C 1
ATOM 672 O O . GLU A 1 84 ? -4.304 0.135 22.370 1.00 68.25 84 GLU A O 1
ATOM 677 N N . LYS A 1 85 ? -4.040 -2.089 22.530 1.00 57.75 85 LYS A N 1
ATOM 678 C CA . LYS A 1 85 ? -4.085 -2.119 23.985 1.00 57.75 85 LYS A CA 1
ATOM 679 C C . LYS A 1 85 ? -2.686 -1.753 24.453 1.00 57.75 85 LYS A C 1
ATOM 681 O O . LYS A 1 85 ? -1.737 -2.474 24.159 1.00 57.75 85 LYS A O 1
ATOM 686 N N . GLU A 1 86 ? -2.552 -0.609 25.120 1.00 55.56 86 GLU A N 1
ATOM 687 C CA . GLU A 1 86 ? -1.365 -0.348 25.936 1.00 55.56 86 GLU A CA 1
ATOM 688 C C . GLU A 1 86 ? -1.293 -1.462 26.994 1.00 55.56 86 GLU A C 1
ATOM 690 O O . GLU A 1 86 ? -2.152 -1.526 27.875 1.00 55.56 86 GLU A O 1
ATOM 695 N N . ASP A 1 87 ? -0.326 -2.372 26.841 1.00 52.56 87 ASP A N 1
ATOM 696 C CA . ASP A 1 87 ? 0.063 -3.345 27.873 1.00 52.56 87 ASP A CA 1
ATOM 697 C C . ASP A 1 87 ? 0.698 -2.644 29.089 1.00 52.56 87 ASP A C 1
ATOM 699 O O . ASP A 1 87 ? 1.516 -1.709 28.893 1.00 52.56 87 ASP A O 1
#

Secondary structure (DSSP, 8-state):
------EEEEEEEE-TTS-HHHHHHHHHHHHHHTPEEEESS-GGG-HHHHHHHHHHHT---EE-HHHHHHTT--SS-EEEEEEE---

Sequence (87 aa):
MLFFLDKQKTFIFVSFSMSDEALKSYFAESQKAGAQLIMRGLINNSFTQTKNKTMELGISFDIDPSLFEQYKIDVVPVIVIDDEKED

InterPro domains:
  IPR014113 Type-F conjugative transfer system pilin assembly protein TrbC, subgroup [TIGR02742] (11-83)
  IPR019106 Type-F conjugative transfer system pilin assembly protein TrbC [PF09673] (12-85)

pLDDT: mean 90.71, std 13.99, range [40.88, 98.38]

Radius of gyration: 14.4 Å; Cα contacts (8 Å, |Δi|>4): 113; chains: 1; bounding box: 24×28×46 Å

Nearest PDB structures (foldseek):
  3ajx-assembly1_B  TM=6.898E-01  e=9.665E-01  Mycobacterium gastri
  5d0n-assembly1_A  TM=4.080E-01  e=1.451E+00  Zea mays
  7w2i-assembly1_D  TM=3.977E-01  e=5.614E+00  Mycobacterium tuberculosis

Organism: NCBI:txid1359184

Solvent-accessible surface area (backbone atoms only — not comparable to full-atom values): 5273 Å² total; per-residue (Å²): 136,84,81,82,72,74,54,66,45,39,40,38,39,44,59,88,89,52,56,72,67,56,54,48,49,52,41,56,49,20,68,74,70,73,29,46,38,35,25,60,68,54,53,91,81,26,69,66,58,34,51,52,49,33,62,74,66,72,54,76,69,46,75,45,48,63,58,35,60,74,70,65,58,88,68,72,76,44,78,46,78,44,73,50,71,86,126

Mean predicted aligned error: 5.17 Å